Protein AF-A0A8S3JVI5-F1 (afdb_monomer_lite)

Foldseek 3Di:
DDPVVVVVVVVVVVVVVVVVVVVVVVVVVCCVPPPVLDDPCLVVLCVVLDQPPPDPCPDVVVVVVSVVVSVVVSVVVSVVVVVVSVVVVVVVVD

Organism: NCBI:txid392030

Radius of gyration: 22.95 Å; chains: 1; bounding box: 39×36×70 Å

Secondary structure (DSSP, 8-state):
--HHHHHHHHHHHHHHHHHHHHHHHHHHHHHHHHS--S-TTSTTHHHHS----------HHHHHHHHHHHHHHHHHHHHHHHHHHHHHHHHHH-

Structure (mmCIF, N/CA/C/O backbone):
data_AF-A0A8S3JVI5-F1
#
_entry.id   AF-A0A8S3JVI5-F1
#
loop_
_atom_site.group_PDB
_atom_site.id
_atom_site.type_symbol
_atom_site.label_atom_id
_atom_site.label_alt_id
_atom_site.label_comp_id
_atom_site.label_asym_id
_atom_site.label_entity_id
_atom_site.label_seq_id
_atom_site.pdbx_PDB_ins_code
_atom_site.Cartn_x
_atom_site.Cartn_y
_atom_site.Cartn_z
_atom_site.occupancy
_atom_site.B_iso_or_equiv
_atom_site.auth_seq_id
_atom_site.auth_comp_id
_atom_site.auth_asym_id
_atom_site.auth_atom_id
_atom_site.pdbx_PDB_model_num
ATOM 1 N N . MET A 1 1 ? -17.400 21.613 35.339 1.00 58.53 1 MET A N 1
ATOM 2 C CA . MET A 1 1 ? -16.245 20.721 35.115 1.00 58.53 1 MET A CA 1
ATOM 3 C C . MET A 1 1 ? -14.996 21.471 35.495 1.00 58.53 1 MET A C 1
ATOM 5 O O . MET A 1 1 ? -14.854 22.626 35.104 1.00 58.53 1 MET A O 1
ATOM 9 N N . ASN A 1 2 ? -14.162 20.856 36.323 1.00 74.31 2 ASN A N 1
ATOM 10 C CA . ASN A 1 2 ? -12.945 21.482 36.822 1.00 74.31 2 ASN A CA 1
ATOM 11 C C . ASN A 1 2 ? -11.893 21.538 35.699 1.00 74.31 2 ASN A C 1
ATOM 13 O O . ASN A 1 2 ? -11.842 20.639 34.862 1.00 74.31 2 ASN A O 1
ATOM 17 N N . ASN A 1 3 ? -11.034 22.563 35.670 1.00 79.75 3 ASN A N 1
ATOM 18 C CA . ASN A 1 3 ? -10.027 22.715 34.602 1.00 79.75 3 ASN A CA 1
ATOM 19 C C . ASN A 1 3 ? -9.108 21.481 34.479 1.00 79.75 3 ASN A C 1
ATOM 21 O O . ASN A 1 3 ? -8.741 21.087 33.376 1.00 79.75 3 ASN A O 1
ATOM 25 N N . GLN A 1 4 ? -8.824 20.818 35.604 1.00 81.19 4 GLN A N 1
ATOM 26 C CA . GLN A 1 4 ? -8.077 19.556 35.655 1.00 81.19 4 GLN A CA 1
ATOM 27 C C . GLN A 1 4 ? -8.819 18.366 35.023 1.00 81.19 4 GLN A C 1
ATOM 29 O O . GLN A 1 4 ? -8.180 17.504 34.427 1.00 81.19 4 GLN A O 1
ATOM 34 N N . GLU A 1 5 ? -10.152 18.307 35.116 1.00 83.62 5 GLU A N 1
ATOM 35 C CA . GLU A 1 5 ? -10.942 17.239 34.482 1.00 83.62 5 GLU A CA 1
ATOM 36 C C . GLU A 1 5 ? -10.933 17.385 32.959 1.00 83.62 5 GLU A C 1
ATOM 38 O O . GLU A 1 5 ? -10.771 16.398 32.246 1.00 83.62 5 GLU A O 1
ATOM 43 N N . ASN A 1 6 ? -11.042 18.618 32.455 1.00 85.75 6 ASN A N 1
ATOM 44 C CA . ASN A 1 6 ? -10.959 18.893 31.020 1.00 85.75 6 ASN A CA 1
ATOM 45 C C . ASN A 1 6 ? -9.574 18.548 30.455 1.00 85.75 6 ASN A C 1
ATOM 47 O O . ASN A 1 6 ? -9.471 17.952 29.384 1.00 85.75 6 ASN A O 1
ATOM 51 N N . GLU A 1 7 ? -8.505 18.878 31.181 1.00 90.56 7 GLU A N 1
ATOM 52 C CA . GLU A 1 7 ? -7.139 18.539 30.776 1.00 90.56 7 GLU A CA 1
ATOM 53 C C . GLU A 1 7 ? -6.903 17.019 30.762 1.00 90.56 7 GLU A C 1
ATOM 55 O O . GLU A 1 7 ? -6.283 16.482 29.839 1.00 90.56 7 GLU A O 1
ATOM 60 N N . TYR A 1 8 ? -7.458 16.308 31.747 1.00 92.50 8 TYR A N 1
ATOM 61 C CA . TYR A 1 8 ? -7.417 14.850 31.804 1.00 92.50 8 TYR A CA 1
ATOM 62 C C . TYR A 1 8 ? -8.166 14.202 30.630 1.00 92.50 8 TYR A C 1
ATOM 64 O O . TYR A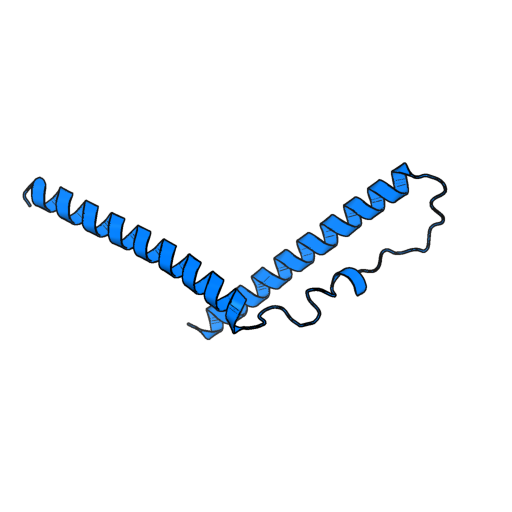 1 8 ? -7.620 13.319 29.967 1.00 92.50 8 TYR A O 1
ATOM 72 N N . ILE A 1 9 ? -9.376 14.675 30.320 1.00 92.19 9 ILE A N 1
ATOM 73 C CA . ILE A 1 9 ? -10.174 14.178 29.190 1.00 92.19 9 ILE A CA 1
ATOM 74 C C . ILE A 1 9 ? -9.449 14.415 27.862 1.00 92.19 9 ILE A C 1
ATOM 76 O O . ILE A 1 9 ? -9.350 13.495 27.051 1.00 92.19 9 ILE A O 1
ATOM 80 N N . ASN A 1 10 ? -8.869 15.599 27.658 1.00 92.19 10 ASN A N 1
ATOM 81 C CA . ASN A 1 10 ? -8.114 15.901 26.440 1.00 92.19 10 ASN A CA 1
ATOM 82 C C . ASN A 1 10 ? -6.906 14.972 26.271 1.00 92.19 10 ASN A C 1
ATOM 84 O O . ASN A 1 10 ? -6.673 14.460 25.177 1.00 92.19 10 ASN A O 1
ATOM 88 N N . ARG A 1 11 ? -6.180 14.667 27.356 1.00 93.81 11 ARG A N 1
ATOM 89 C CA . ARG A 1 11 ? -5.101 13.665 27.320 1.00 93.81 11 ARG A CA 1
ATOM 90 C C . ARG A 1 11 ? -5.600 12.284 26.908 1.00 93.81 11 ARG A C 1
ATOM 92 O O . ARG A 1 11 ? -4.931 11.620 26.118 1.00 93.81 11 ARG A O 1
ATOM 99 N N . LEU A 1 12 ? -6.748 11.846 27.424 1.00 93.31 12 LEU A N 1
ATOM 100 C CA . LEU A 1 12 ? -7.329 10.554 27.055 1.00 93.31 12 LEU A CA 1
ATOM 101 C C . LEU A 1 12 ? -7.730 10.505 25.575 1.00 93.31 12 LEU A C 1
ATOM 103 O O . LEU A 1 12 ? -7.478 9.495 24.919 1.00 93.31 12 LEU A O 1
ATOM 107 N N . ILE A 1 13 ? -8.288 11.594 25.038 1.00 93.44 13 ILE A N 1
ATOM 108 C CA . ILE A 1 13 ? -8.622 11.715 23.611 1.00 93.44 13 ILE A CA 1
ATOM 109 C C . ILE A 1 13 ? -7.354 11.590 22.759 1.00 93.44 13 ILE A C 1
ATOM 111 O O . ILE A 1 13 ? -7.299 10.736 21.877 1.00 93.44 13 ILE A O 1
ATOM 115 N N . THR A 1 14 ? -6.295 12.335 23.084 1.00 94.69 14 THR A N 1
ATOM 116 C CA . THR A 1 14 ? -5.019 12.261 22.352 1.00 94.69 14 THR A CA 1
ATOM 117 C C . THR A 1 14 ? -4.396 10.863 22.397 1.00 94.69 14 THR A C 1
ATOM 119 O O . THR A 1 14 ? -3.829 10.392 21.410 1.00 94.69 14 THR A O 1
ATOM 122 N N . ILE A 1 15 ? -4.487 10.166 23.535 1.00 92.25 15 ILE A N 1
ATOM 123 C CA . ILE A 1 15 ? -4.028 8.773 23.643 1.00 92.25 15 ILE A CA 1
ATOM 124 C C . ILE A 1 15 ? -4.837 7.874 22.701 1.00 92.25 15 ILE A C 1
ATOM 126 O O . ILE A 1 15 ? -4.259 7.032 22.015 1.00 92.25 15 ILE A O 1
ATOM 130 N N . ARG A 1 16 ? -6.158 8.065 22.638 1.00 88.44 16 ARG A N 1
ATOM 131 C CA . ARG A 1 16 ? -7.054 7.284 21.778 1.00 88.44 16 ARG A CA 1
ATOM 132 C C . ARG A 1 16 ? -6.782 7.506 20.289 1.00 88.44 16 ARG A C 1
ATOM 134 O O . ARG A 1 16 ? -6.805 6.549 19.515 1.00 88.44 16 ARG A O 1
ATOM 141 N N . GLU A 1 17 ? -6.486 8.739 19.895 1.00 89.31 17 GLU A N 1
ATOM 142 C CA . GLU A 1 17 ? -6.101 9.086 18.522 1.00 89.31 17 GLU A CA 1
ATOM 143 C C . GLU A 1 17 ? -4.804 8.375 18.127 1.00 89.31 17 GLU A C 1
ATOM 145 O O . GLU A 1 17 ? -4.776 7.654 17.131 1.00 89.31 17 GLU A O 1
ATOM 150 N N . LYS A 1 18 ? -3.772 8.449 18.977 1.00 90.56 18 LYS A N 1
ATOM 151 C CA . LYS A 1 18 ? -2.500 7.745 18.746 1.00 90.56 18 LYS A CA 1
ATOM 152 C C . LYS A 1 18 ? -2.659 6.226 18.692 1.00 90.56 18 LYS A C 1
ATOM 154 O O . LYS A 1 18 ? -2.048 5.572 17.854 1.00 90.56 18 LYS A O 1
ATOM 159 N N . GLN A 1 19 ? -3.489 5.648 19.564 1.00 83.69 19 GLN A N 1
ATOM 160 C CA . GLN A 1 19 ? -3.810 4.215 19.519 1.00 83.69 19 GLN A CA 1
ATOM 161 C C . GLN A 1 19 ? -4.448 3.822 18.181 1.00 83.69 19 GLN A C 1
ATOM 163 O O . GLN A 1 19 ? -4.122 2.775 17.629 1.00 83.69 19 GLN A O 1
ATOM 168 N N . THR A 1 20 ? -5.316 4.678 17.640 1.00 85.12 20 THR A N 1
ATOM 169 C CA . THR A 1 20 ? -5.972 4.451 16.347 1.00 85.12 20 THR A CA 1
ATOM 170 C C . THR A 1 20 ? -4.973 4.495 15.189 1.00 85.12 20 THR A C 1
ATOM 172 O O . THR A 1 20 ? -5.056 3.667 14.284 1.00 85.12 20 THR A O 1
ATOM 175 N N . GLU A 1 21 ? -4.015 5.424 15.209 1.00 86.25 21 GLU A N 1
ATOM 176 C CA . GLU A 1 21 ? -2.939 5.486 14.209 1.00 86.25 21 GLU A CA 1
ATOM 177 C C . GLU A 1 21 ? -2.062 4.230 14.245 1.00 86.25 21 GLU A C 1
ATOM 179 O O . GLU A 1 21 ? -1.862 3.590 13.213 1.00 86.25 21 GLU A O 1
ATOM 184 N N . ILE A 1 22 ? -1.634 3.810 15.440 1.00 87.00 22 ILE A N 1
ATOM 185 C CA . ILE A 1 22 ? -0.826 2.596 15.632 1.00 87.00 22 ILE A CA 1
ATOM 186 C C . ILE A 1 22 ? -1.571 1.352 15.133 1.00 87.00 22 ILE A C 1
ATOM 188 O O . ILE A 1 22 ? -0.987 0.520 14.439 1.00 87.00 22 ILE A O 1
ATOM 192 N N . TRP A 1 23 ? -2.866 1.225 15.434 1.00 82.38 23 TRP A N 1
ATOM 193 C CA . TRP A 1 23 ? -3.675 0.104 14.950 1.00 82.38 23 TRP A CA 1
ATOM 194 C C . TRP A 1 23 ? -3.823 0.091 13.430 1.00 82.38 23 TRP A C 1
ATOM 196 O O . TRP A 1 23 ? -3.784 -0.983 12.835 1.00 82.38 23 TRP A O 1
ATOM 206 N N . LYS A 1 24 ? -3.940 1.255 12.778 1.00 73.50 24 LYS A N 1
ATOM 207 C CA . LYS A 1 24 ? -3.947 1.331 11.308 1.00 73.50 24 LYS A CA 1
ATOM 208 C C . LYS A 1 24 ? -2.620 0.864 10.718 1.00 73.50 24 LYS A C 1
ATOM 210 O O . LYS A 1 24 ? -2.622 0.100 9.756 1.00 73.50 24 LYS A O 1
ATOM 215 N N . GLU A 1 25 ? -1.496 1.287 11.287 1.00 72.94 25 GLU A N 1
ATOM 216 C CA . GLU A 1 25 ? -0.175 0.851 10.825 1.00 72.94 25 GLU A CA 1
ATOM 217 C C . GLU A 1 25 ? 0.037 -0.653 11.027 1.00 72.94 25 GLU A C 1
ATOM 219 O O . GLU A 1 25 ? 0.508 -1.331 10.111 1.00 72.94 25 GLU A O 1
ATOM 224 N N . GLN A 1 26 ? -0.368 -1.192 12.183 1.00 69.94 26 GLN A N 1
ATOM 225 C CA . GLN A 1 26 ? -0.320 -2.629 12.464 1.00 69.94 26 GLN A CA 1
ATOM 226 C C . GLN A 1 26 ? -1.205 -3.425 11.508 1.00 69.94 26 GLN A C 1
ATOM 228 O O . GLN A 1 26 ? -0.733 -4.401 10.935 1.00 69.94 26 GLN A O 1
ATOM 233 N N . LEU A 1 27 ? -2.434 -2.974 11.255 1.00 73.44 27 LEU A N 1
ATOM 234 C CA . LEU A 1 27 ? -3.331 -3.610 10.295 1.00 73.44 27 LEU A CA 1
ATOM 235 C C . LEU A 1 27 ? -2.729 -3.606 8.883 1.00 73.44 27 LEU A C 1
ATOM 237 O O . LEU A 1 27 ? -2.762 -4.621 8.198 1.00 73.44 27 LEU A O 1
ATOM 241 N N . MET A 1 28 ? -2.119 -2.499 8.449 1.00 69.69 28 MET A N 1
ATOM 242 C CA . MET A 1 28 ? -1.433 -2.422 7.153 1.00 69.69 28 MET A CA 1
ATOM 243 C C . MET A 1 28 ? -0.232 -3.371 7.066 1.00 69.69 28 MET A C 1
ATOM 245 O O . MET A 1 28 ? 0.025 -3.955 6.012 1.00 69.69 28 MET A O 1
ATOM 249 N N . LEU A 1 29 ? 0.509 -3.535 8.161 1.00 66.94 29 LEU A N 1
ATOM 250 C CA . LEU A 1 29 ? 1.593 -4.508 8.281 1.00 66.94 29 LEU A CA 1
ATOM 251 C C . LEU A 1 29 ? 1.070 -5.946 8.237 1.00 66.94 29 LEU A C 1
ATOM 253 O O . LEU A 1 29 ? 1.614 -6.766 7.501 1.00 66.94 29 LEU A O 1
ATOM 257 N N . GLU A 1 30 ? -0.008 -6.246 8.955 1.00 65.50 30 GLU A N 1
ATOM 258 C CA . GLU A 1 30 ? -0.646 -7.561 8.953 1.00 65.50 30 GLU A CA 1
ATOM 259 C C . GLU A 1 30 ? -1.216 -7.905 7.577 1.00 65.50 30 GLU A C 1
ATOM 261 O O . GLU A 1 30 ? -0.954 -8.994 7.083 1.00 65.50 30 GLU A O 1
ATOM 266 N N . ILE A 1 31 ? -1.867 -6.959 6.898 1.00 60.44 31 ILE A N 1
ATOM 267 C CA . ILE A 1 31 ? -2.298 -7.055 5.493 1.00 60.44 31 ILE A CA 1
ATOM 268 C C . ILE A 1 31 ? -1.103 -7.396 4.591 1.00 60.44 31 ILE A C 1
ATOM 270 O O . ILE A 1 31 ? -1.158 -8.339 3.799 1.00 60.44 31 ILE A O 1
ATOM 274 N N . ARG A 1 32 ? 0.013 -6.670 4.721 1.00 63.00 32 ARG A N 1
ATOM 275 C CA . ARG A 1 32 ? 1.227 -6.923 3.923 1.00 63.00 32 ARG A CA 1
ATOM 276 C C . ARG A 1 32 ? 1.812 -8.314 4.168 1.00 63.00 32 ARG A C 1
ATOM 278 O O . ARG A 1 32 ? 2.255 -8.951 3.218 1.00 63.00 32 ARG A O 1
ATOM 285 N N . ILE A 1 33 ? 1.818 -8.772 5.418 1.00 58.78 33 ILE A N 1
ATOM 286 C CA . ILE A 1 33 ? 2.443 -10.035 5.829 1.00 58.78 33 ILE A CA 1
ATOM 287 C C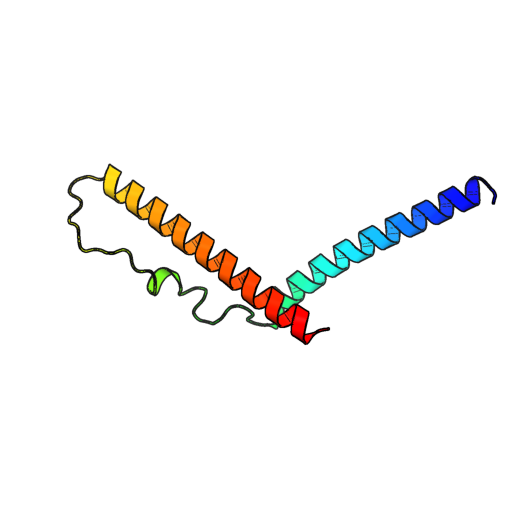 . ILE A 1 33 ? 1.535 -11.237 5.539 1.00 58.78 33 ILE A C 1
ATOM 289 O O . ILE A 1 33 ? 1.989 -12.227 4.970 1.00 58.78 33 ILE A O 1
ATOM 293 N N . HIS A 1 34 ? 0.262 -11.176 5.931 1.00 52.44 34 HIS A N 1
ATOM 294 C CA . HIS A 1 34 ? -0.632 -12.335 5.925 1.00 52.44 34 HIS A CA 1
ATOM 295 C C . HIS A 1 34 ? -1.210 -12.630 4.556 1.00 52.44 34 HIS A C 1
ATOM 297 O O . HIS A 1 34 ? -1.462 -13.788 4.225 1.00 52.44 34 HIS A O 1
ATOM 303 N N . CYS A 1 35 ? -1.464 -11.609 3.749 1.00 51.94 35 CYS A N 1
ATOM 304 C CA . CYS A 1 35 ? -2.422 -11.830 2.684 1.00 51.94 35 CYS A CA 1
ATOM 305 C C . CYS A 1 35 ? -1.835 -12.247 1.355 1.00 51.94 35 CYS A C 1
ATOM 307 O O . CYS A 1 35 ? -2.634 -12.584 0.489 1.00 51.94 35 CYS A O 1
ATOM 309 N N . LYS A 1 36 ? -0.513 -12.198 1.119 1.00 56.38 36 LYS A N 1
ATOM 310 C CA . LYS A 1 36 ? -0.020 -12.237 -0.275 1.00 56.38 36 LYS A CA 1
ATOM 311 C C . LYS A 1 36 ? -0.889 -11.284 -1.136 1.00 56.38 36 LYS A C 1
ATOM 313 O O . LYS A 1 36 ? -1.368 -11.664 -2.195 1.00 56.38 36 LYS A O 1
ATOM 318 N N . PHE A 1 37 ? -1.224 -10.107 -0.570 1.00 50.84 37 PHE A N 1
ATOM 319 C CA . PHE A 1 37 ? -2.387 -9.262 -0.936 1.00 50.84 37 PHE A CA 1
ATOM 320 C C . PHE A 1 37 ? -2.299 -8.704 -2.358 1.00 50.84 37 PHE A C 1
ATOM 322 O O . PHE A 1 37 ? -3.263 -8.201 -2.929 1.00 50.84 37 PHE A O 1
ATOM 329 N N . LEU A 1 38 ? -1.102 -8.773 -2.913 1.00 54.09 38 LEU A N 1
ATOM 330 C CA . LEU A 1 38 ? -0.816 -8.424 -4.274 1.00 54.09 38 LEU A CA 1
ATOM 331 C C . LEU A 1 38 ? -1.048 -9.670 -5.131 1.00 54.09 38 LEU A C 1
ATOM 333 O O . LEU A 1 38 ? -0.506 -10.730 -4.806 1.00 54.09 38 LEU A O 1
ATOM 337 N N . PRO A 1 39 ? -1.824 -9.576 -6.227 1.00 56.84 39 PRO A N 1
ATOM 338 C CA . PRO A 1 39 ? -1.860 -10.635 -7.229 1.00 56.84 39 PRO A CA 1
ATOM 339 C C . PRO A 1 39 ? -0.430 -11.099 -7.505 1.00 56.84 39 PRO A C 1
ATOM 341 O O . PRO A 1 39 ? 0.457 -10.255 -7.593 1.00 56.84 39 PRO A O 1
ATOM 344 N N . GLN A 1 40 ? -0.185 -12.401 -7.683 1.00 61.47 40 GLN A N 1
ATOM 345 C CA . GLN A 1 40 ? 1.164 -12.906 -8.008 1.00 61.47 40 GLN A CA 1
ATOM 346 C C . GLN A 1 40 ? 1.804 -12.142 -9.186 1.00 61.47 40 GLN A C 1
ATOM 348 O O . GLN A 1 40 ? 3.018 -12.009 -9.272 1.00 61.47 40 GLN A O 1
ATOM 353 N N . ASN A 1 41 ? 0.968 -11.568 -10.053 1.00 58.78 41 ASN A N 1
ATOM 354 C CA . ASN A 1 41 ? 1.360 -10.784 -11.216 1.00 58.78 41 ASN A CA 1
ATOM 355 C C . ASN A 1 41 ? 1.658 -9.300 -10.931 1.00 58.78 41 ASN A C 1
ATOM 357 O O . ASN A 1 41 ? 2.032 -8.587 -11.853 1.00 58.78 41 ASN A O 1
ATOM 361 N N . PHE A 1 42 ? 1.488 -8.805 -9.704 1.00 63.59 42 PHE A N 1
ATOM 362 C CA . PHE A 1 42 ? 1.788 -7.416 -9.340 1.00 63.59 42 PHE A CA 1
ATOM 363 C C . PHE A 1 42 ? 3.281 -7.117 -9.447 1.00 63.59 42 PHE A C 1
ATOM 365 O O . PHE A 1 42 ? 3.676 -6.090 -10.001 1.00 63.59 42 PHE A O 1
ATOM 372 N N . ASP A 1 43 ? 4.110 -8.057 -8.997 1.00 62.94 43 ASP A N 1
ATOM 373 C CA . ASP A 1 43 ? 5.556 -7.984 -9.188 1.00 62.94 43 ASP A CA 1
ATOM 374 C C . ASP A 1 43 ? 5.925 -8.174 -10.669 1.00 62.94 43 ASP A C 1
ATOM 376 O O . ASP A 1 43 ? 6.897 -7.598 -11.148 1.00 62.94 43 ASP A O 1
ATOM 380 N N . HIS A 1 44 ? 5.090 -8.885 -11.435 1.00 65.62 44 HIS A N 1
ATOM 381 C CA . HIS A 1 44 ? 5.245 -9.097 -12.878 1.00 65.62 44 HIS A CA 1
ATOM 382 C C . HIS A 1 44 ? 4.569 -8.033 -13.759 1.00 65.62 44 HIS A C 1
ATOM 384 O O . HIS A 1 44 ? 4.532 -8.200 -14.978 1.00 65.62 44 HIS A O 1
ATOM 390 N N . LEU A 1 45 ? 4.047 -6.934 -13.198 1.00 65.75 45 LEU A N 1
ATOM 391 C CA . LEU A 1 45 ? 3.360 -5.899 -13.985 1.00 65.75 45 LEU A CA 1
ATOM 392 C C . LEU A 1 45 ? 4.284 -5.268 -15.040 1.00 65.75 45 LEU A C 1
ATOM 394 O O . LEU A 1 45 ? 3.839 -4.890 -16.120 1.00 65.75 45 LEU A O 1
ATOM 398 N N . GLU A 1 46 ? 5.578 -5.210 -14.728 1.00 63.03 46 GLU A N 1
ATOM 399 C CA . GLU A 1 46 ? 6.654 -4.750 -15.617 1.00 63.03 46 GLU A CA 1
ATOM 400 C C . GLU A 1 46 ? 6.829 -5.657 -16.837 1.00 63.03 46 GLU A C 1
ATOM 402 O O . GLU A 1 46 ? 7.185 -5.188 -17.910 1.00 63.03 46 GLU A O 1
ATOM 407 N N . ASN A 1 47 ? 6.502 -6.945 -16.708 1.00 64.12 47 ASN A N 1
ATOM 408 C CA . ASN A 1 47 ? 6.553 -7.890 -17.822 1.00 64.12 47 ASN A CA 1
ATOM 409 C C . ASN A 1 47 ? 5.327 -7.756 -18.741 1.00 64.12 47 ASN A C 1
ATOM 411 O O . ASN A 1 47 ? 5.399 -8.097 -19.918 1.00 64.12 47 ASN A O 1
ATOM 415 N N . PHE A 1 48 ? 4.197 -7.276 -18.210 1.00 63.31 48 PHE A N 1
ATOM 416 C CA . PHE A 1 48 ? 2.955 -7.064 -18.966 1.00 63.31 48 PHE A CA 1
ATOM 417 C C . PHE A 1 48 ? 2.957 -5.746 -19.729 1.00 63.31 48 PHE A C 1
ATOM 419 O O . PHE A 1 48 ? 2.533 -5.678 -20.882 1.00 63.31 48 PHE A O 1
ATOM 426 N N . ILE A 1 49 ? 3.437 -4.693 -19.078 1.00 61.16 49 ILE A N 1
ATOM 427 C CA . ILE A 1 49 ? 3.698 -3.410 -19.707 1.00 61.16 49 ILE A CA 1
ATOM 428 C C . ILE A 1 49 ? 5.133 -3.511 -20.204 1.00 61.16 49 ILE A C 1
ATOM 430 O O . ILE A 1 49 ? 6.022 -2.938 -19.604 1.00 61.16 49 ILE A O 1
ATOM 434 N N . SER A 1 50 ? 5.389 -4.310 -21.238 1.00 58.12 50 SER A N 1
ATOM 435 C CA . SER A 1 50 ? 6.717 -4.337 -21.853 1.00 58.12 50 SER A CA 1
ATOM 436 C C . SER A 1 50 ? 6.932 -3.014 -22.602 1.00 58.12 50 SER A C 1
ATOM 438 O O . SER A 1 50 ? 5.973 -2.483 -23.187 1.00 58.12 50 SER A O 1
ATOM 440 N N . PRO A 1 51 ? 8.132 -2.408 -22.560 1.00 56.91 51 PRO A N 1
ATOM 441 C CA . PRO A 1 51 ? 8.420 -1.270 -23.415 1.00 56.91 51 PRO A CA 1
ATOM 442 C C . PRO A 1 51 ? 8.175 -1.687 -24.868 1.00 56.91 51 PRO A C 1
ATOM 444 O O . PRO A 1 51 ? 8.454 -2.809 -25.277 1.00 56.91 51 PRO A O 1
ATOM 447 N N . ILE A 1 52 ? 7.567 -0.798 -25.653 1.00 57.75 52 ILE A N 1
ATOM 448 C CA . ILE A 1 52 ? 7.376 -1.031 -27.085 1.00 57.75 52 ILE A CA 1
ATOM 449 C C . ILE A 1 52 ? 8.778 -0.958 -27.711 1.00 57.75 52 ILE A C 1
ATOM 451 O O . ILE A 1 52 ? 9.209 0.106 -28.148 1.00 57.75 52 ILE A O 1
A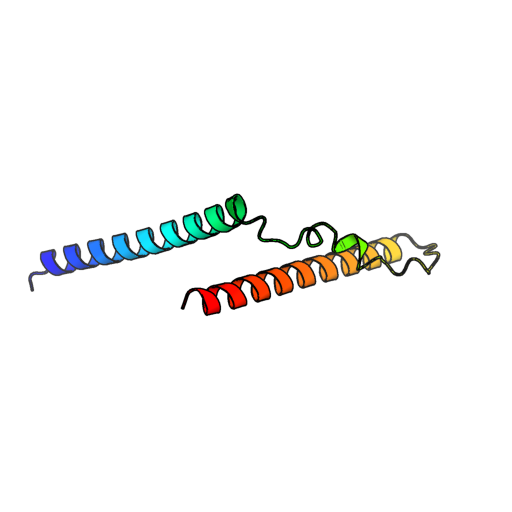TOM 455 N N . ASP A 1 53 ? 9.495 -2.084 -27.716 1.00 53.09 53 ASP A N 1
ATOM 456 C CA . ASP A 1 53 ? 10.905 -2.238 -28.121 1.00 53.09 53 ASP A CA 1
ATOM 457 C C . ASP A 1 53 ? 11.145 -2.054 -29.633 1.00 53.09 53 ASP A C 1
ATOM 459 O O . ASP A 1 53 ? 12.205 -2.368 -30.169 1.00 53.09 53 ASP A O 1
ATOM 463 N N . TYR A 1 54 ? 10.175 -1.508 -30.363 1.00 53.47 54 TYR A N 1
ATOM 464 C CA . TYR A 1 54 ? 10.208 -1.437 -31.824 1.00 53.47 54 TYR A CA 1
ATO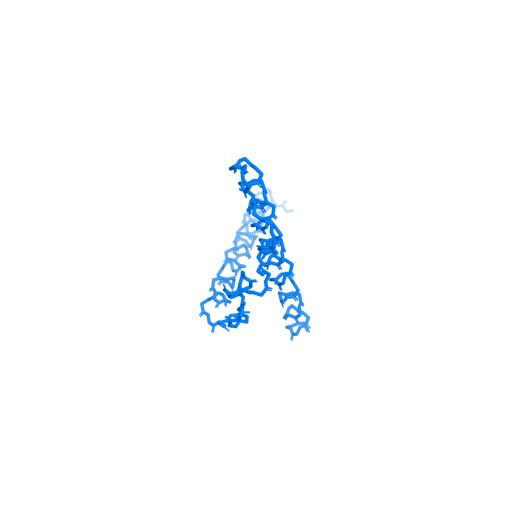M 465 C C . TYR A 1 54 ? 11.024 -0.276 -32.399 1.00 53.47 54 TYR A C 1
ATOM 467 O O . TYR A 1 54 ? 11.001 -0.068 -33.611 1.00 53.47 54 TYR A O 1
ATOM 475 N N . LEU A 1 55 ? 11.747 0.495 -31.586 1.00 55.94 55 LEU A N 1
ATOM 476 C CA . LEU A 1 55 ? 12.539 1.608 -32.102 1.00 55.94 55 LEU A CA 1
ATOM 477 C C . LEU A 1 55 ? 14.023 1.402 -31.801 1.00 55.94 55 LEU A C 1
ATOM 479 O O . LEU A 1 55 ? 14.413 1.479 -30.635 1.00 55.94 55 LEU A O 1
ATOM 483 N N . PRO A 1 56 ? 14.871 1.202 -32.832 1.00 54.78 56 PRO A N 1
ATOM 484 C CA . PRO A 1 56 ? 16.312 1.229 -32.661 1.00 54.78 56 PRO A CA 1
ATOM 485 C C . PRO A 1 56 ? 16.694 2.668 -32.307 1.00 54.78 56 PRO A C 1
ATOM 487 O O . PRO A 1 56 ? 16.890 3.531 -33.166 1.00 54.78 56 PRO A O 1
ATOM 490 N N . LEU A 1 57 ? 16.717 2.966 -31.010 1.00 57.72 57 LEU A N 1
ATOM 491 C CA . LEU A 1 57 ? 17.067 4.278 -30.499 1.00 57.72 57 LEU A CA 1
ATOM 492 C C . LEU A 1 57 ? 18.579 4.413 -30.576 1.00 57.72 57 LEU A C 1
ATOM 494 O O . LEU A 1 57 ? 19.296 4.168 -29.615 1.00 57.72 57 LEU A O 1
ATOM 498 N N . ASN A 1 58 ? 19.055 4.882 -31.725 1.00 59.88 58 ASN A N 1
ATOM 499 C CA . ASN A 1 58 ? 20.450 5.255 -31.965 1.00 59.88 58 ASN A CA 1
ATOM 500 C C . ASN A 1 58 ? 20.891 6.481 -31.123 1.00 59.88 58 ASN A C 1
ATOM 502 O O . ASN A 1 58 ? 21.835 7.183 -31.468 1.00 59.88 58 ASN A O 1
ATOM 506 N N . ASN A 1 59 ? 20.135 6.819 -30.071 1.00 69.69 59 ASN A N 1
ATOM 507 C CA . ASN A 1 59 ? 20.242 8.056 -29.322 1.00 69.69 59 ASN A CA 1
ATOM 508 C C . ASN A 1 59 ? 19.942 7.804 -27.834 1.00 69.69 59 ASN A C 1
ATOM 510 O O . ASN A 1 59 ? 18.782 7.747 -27.412 1.00 69.69 59 ASN A O 1
ATOM 514 N N . ASN A 1 60 ? 21.009 7.659 -27.044 1.00 72.88 60 ASN A N 1
ATOM 515 C CA . ASN A 1 60 ? 20.972 7.243 -25.635 1.00 72.88 60 ASN A CA 1
ATOM 516 C C . ASN A 1 60 ? 20.044 8.110 -24.767 1.00 72.88 60 ASN A C 1
ATOM 518 O O . ASN A 1 60 ? 19.360 7.591 -23.889 1.00 72.88 60 ASN A O 1
ATOM 522 N N . ALA A 1 61 ? 19.958 9.416 -25.037 1.00 73.75 61 ALA A N 1
ATOM 523 C CA . ALA A 1 61 ? 19.088 10.326 -24.290 1.00 73.75 61 ALA A CA 1
ATOM 524 C C . ALA A 1 61 ? 17.592 9.994 -24.452 1.00 73.75 61 ALA A C 1
ATOM 526 O O . ALA A 1 61 ? 16.848 10.008 -23.474 1.00 73.75 61 ALA A O 1
ATOM 527 N N . LYS A 1 62 ? 17.156 9.627 -25.666 1.00 73.38 62 LYS A N 1
ATOM 528 C CA . LYS A 1 62 ? 15.761 9.232 -25.923 1.00 73.38 62 LYS A CA 1
ATOM 529 C C . LYS A 1 62 ? 15.426 7.878 -25.302 1.00 73.38 62 LYS A C 1
ATOM 531 O O . LYS A 1 62 ? 14.312 7.697 -24.824 1.00 73.38 62 LYS A O 1
ATOM 536 N N . ALA A 1 63 ? 16.379 6.947 -25.276 1.00 71.44 63 ALA A N 1
ATOM 537 C CA . ALA A 1 63 ? 16.207 5.669 -24.585 1.00 71.44 63 ALA A CA 1
ATOM 538 C C . ALA A 1 63 ? 16.008 5.869 -23.074 1.00 71.44 63 ALA A C 1
ATOM 540 O O . ALA A 1 63 ? 15.086 5.304 -22.492 1.00 71.44 63 ALA A O 1
ATOM 541 N N . ILE A 1 64 ? 16.807 6.745 -22.454 1.00 75.69 64 ILE A N 1
ATOM 542 C CA . ILE A 1 64 ? 16.664 7.104 -21.035 1.00 75.69 64 ILE A CA 1
ATOM 543 C C . ILE A 1 64 ? 15.296 7.744 -20.763 1.00 75.69 64 ILE A C 1
ATOM 545 O O . ILE A 1 64 ? 14.619 7.370 -19.808 1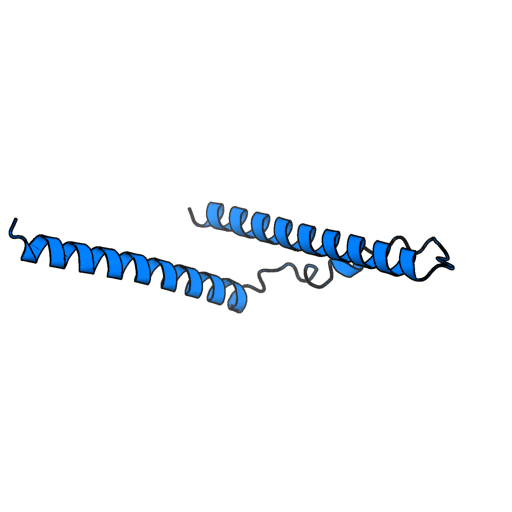.00 75.69 64 ILE A O 1
ATOM 549 N N . GLU A 1 65 ? 14.858 8.682 -21.604 1.00 79.38 65 GLU A N 1
ATOM 550 C CA . GLU A 1 65 ? 13.554 9.337 -21.454 1.00 79.38 65 GLU A CA 1
ATOM 551 C C . GLU A 1 65 ? 12.387 8.341 -21.547 1.00 79.38 65 GLU A C 1
ATOM 553 O O . GLU A 1 65 ? 11.477 8.362 -20.714 1.00 79.38 65 GLU A O 1
ATOM 558 N N . ILE A 1 66 ? 12.433 7.434 -22.527 1.00 77.56 66 ILE A N 1
ATOM 559 C CA . ILE A 1 66 ? 11.412 6.400 -22.721 1.00 77.56 66 ILE A CA 1
ATOM 560 C C . ILE A 1 66 ? 11.380 5.443 -21.527 1.00 77.56 66 ILE A C 1
ATOM 562 O O . ILE A 1 66 ? 10.296 5.181 -21.006 1.00 77.56 66 ILE A O 1
ATOM 566 N N . ASN A 1 67 ? 12.539 5.012 -21.024 1.00 75.50 67 ASN A N 1
ATOM 567 C CA . ASN A 1 67 ? 12.628 4.161 -19.835 1.00 75.50 67 ASN A CA 1
ATOM 568 C C . ASN A 1 67 ? 12.069 4.853 -18.585 1.00 75.50 67 ASN A C 1
ATOM 570 O O . ASN A 1 67 ? 11.306 4.252 -17.830 1.00 75.50 67 ASN A O 1
ATOM 574 N N . ASN A 1 68 ? 12.368 6.138 -18.389 1.00 77.88 68 ASN A N 1
ATOM 575 C CA . ASN A 1 68 ? 11.840 6.905 -17.259 1.00 77.88 68 ASN A CA 1
ATOM 576 C C . ASN A 1 68 ? 10.317 7.065 -17.337 1.00 77.88 68 ASN A C 1
ATOM 578 O O . ASN A 1 68 ? 9.611 6.931 -16.334 1.00 77.88 68 ASN A O 1
ATOM 582 N N . LYS A 1 69 ? 9.789 7.334 -18.537 1.00 80.62 69 LYS A N 1
ATOM 583 C CA . LYS A 1 69 ? 8.344 7.425 -18.771 1.00 80.62 69 LYS A CA 1
ATOM 584 C C . LYS A 1 69 ? 7.661 6.084 -18.513 1.00 80.62 69 LYS A C 1
ATOM 586 O O . LYS A 1 69 ? 6.612 6.044 -17.876 1.00 80.62 69 LYS A O 1
ATOM 591 N N . HIS A 1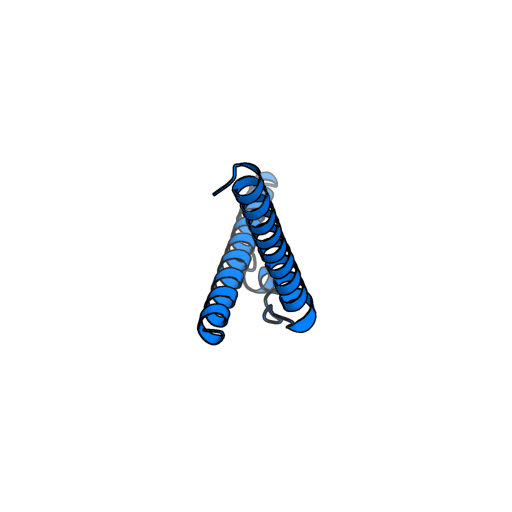 70 ? 8.276 5.005 -18.977 1.00 79.31 70 HIS A N 1
ATOM 592 C CA . HIS A 1 70 ? 7.806 3.644 -18.791 1.00 79.31 70 HIS A CA 1
ATOM 593 C C . HIS A 1 70 ? 7.736 3.262 -17.307 1.00 79.31 70 HIS A C 1
ATOM 595 O O . HIS A 1 70 ? 6.677 2.875 -16.813 1.00 79.31 70 HIS A O 1
ATOM 601 N N . PHE A 1 71 ? 8.820 3.502 -16.566 1.00 77.81 71 PHE A N 1
ATOM 602 C CA . PHE A 1 71 ? 8.871 3.303 -15.121 1.00 77.81 71 PHE A CA 1
ATOM 603 C C . PHE A 1 71 ? 7.752 4.064 -14.401 1.00 77.81 71 PHE A C 1
ATOM 605 O O . PHE A 1 71 ? 7.031 3.497 -13.582 1.00 77.81 71 PHE A O 1
ATOM 612 N N . ARG A 1 72 ? 7.540 5.339 -14.750 1.00 80.88 72 ARG A N 1
ATOM 613 C CA . ARG A 1 72 ? 6.477 6.155 -14.149 1.00 80.88 72 ARG A CA 1
ATOM 614 C C . ARG A 1 72 ? 5.080 5.573 -14.393 1.00 80.88 72 ARG A C 1
ATOM 616 O O . ARG A 1 72 ? 4.255 5.603 -13.484 1.00 80.88 72 ARG A O 1
ATOM 623 N N . ILE A 1 73 ? 4.818 5.042 -15.588 1.00 81.75 73 ILE A N 1
ATOM 624 C CA . ILE A 1 73 ? 3.537 4.404 -15.932 1.00 81.75 73 ILE A CA 1
ATOM 625 C C . ILE A 1 73 ? 3.313 3.146 -15.086 1.00 81.75 73 ILE A C 1
ATOM 627 O O . ILE A 1 73 ? 2.235 2.985 -14.517 1.00 81.75 73 ILE A O 1
ATOM 631 N N . ILE A 1 74 ? 4.329 2.291 -14.948 1.00 77.19 74 ILE A N 1
ATOM 632 C CA . ILE A 1 74 ? 4.255 1.085 -14.111 1.00 77.19 74 ILE A CA 1
ATOM 633 C C . ILE A 1 74 ? 3.953 1.445 -12.658 1.00 77.19 74 ILE A C 1
ATOM 635 O O . ILE A 1 74 ? 3.074 0.841 -12.046 1.00 77.19 74 ILE A O 1
ATOM 639 N N . GLN A 1 75 ? 4.670 2.422 -12.096 1.00 76.94 75 GLN A N 1
ATOM 640 C CA . GLN A 1 75 ? 4.483 2.815 -10.698 1.00 76.94 75 GLN A CA 1
ATOM 641 C C . GLN A 1 75 ? 3.077 3.370 -10.451 1.00 76.94 75 GLN A C 1
ATOM 643 O O . GLN A 1 75 ? 2.443 3.034 -9.450 1.00 76.94 75 GLN A O 1
ATOM 648 N N . GLU A 1 76 ? 2.552 4.165 -11.384 1.00 83.12 76 GLU A N 1
ATOM 649 C CA . GLU A 1 76 ? 1.186 4.675 -11.292 1.00 83.12 76 GLU A CA 1
ATOM 650 C C . GLU A 1 76 ? 0.149 3.547 -11.388 1.00 83.12 76 GLU A C 1
ATOM 652 O O . GLU A 1 76 ? -0.791 3.510 -10.596 1.00 83.12 76 GLU A O 1
ATOM 657 N N . ALA A 1 77 ? 0.344 2.585 -12.293 1.00 79.31 77 ALA A N 1
ATOM 658 C CA . ALA A 1 77 ? -0.534 1.424 -12.417 1.00 79.31 77 ALA A CA 1
ATOM 659 C C . ALA A 1 77 ? -0.518 0.556 -11.146 1.00 79.31 77 ALA A C 1
ATOM 661 O O . ALA A 1 77 ? -1.580 0.208 -10.630 1.00 79.31 77 ALA A O 1
ATOM 662 N N . LYS A 1 78 ? 0.668 0.281 -10.581 1.00 76.69 78 LYS A N 1
ATOM 663 C CA . LYS A 1 78 ? 0.829 -0.415 -9.291 1.00 76.69 78 LYS A CA 1
ATOM 664 C C . LYS A 1 78 ? 0.072 0.315 -8.173 1.00 76.69 78 LYS A C 1
ATOM 666 O O . LYS A 1 78 ? -0.659 -0.316 -7.409 1.00 76.69 78 LYS A O 1
ATOM 671 N N . ARG A 1 79 ? 0.179 1.647 -8.112 1.00 80.25 79 ARG A N 1
ATOM 672 C CA . ARG A 1 79 ? -0.527 2.481 -7.125 1.00 80.25 79 ARG A CA 1
ATOM 673 C C . ARG A 1 79 ? -2.046 2.400 -7.268 1.00 80.25 79 ARG A C 1
ATOM 675 O O . ARG A 1 79 ? -2.739 2.191 -6.275 1.00 80.25 79 ARG A O 1
ATOM 682 N N . GLN A 1 80 ? -2.571 2.553 -8.483 1.00 79.56 80 GLN A N 1
ATOM 683 C CA . GLN A 1 80 ? -4.014 2.468 -8.721 1.00 79.56 80 GLN A CA 1
ATOM 684 C C . GLN A 1 80 ? -4.560 1.078 -8.410 1.00 79.56 80 GLN A C 1
ATOM 686 O O . GLN A 1 80 ? -5.633 0.958 -7.820 1.00 79.56 80 GLN A O 1
ATOM 691 N N . TRP A 1 81 ? -3.806 0.033 -8.750 1.00 76.38 81 TRP A N 1
ATOM 692 C CA . TRP A 1 81 ? -4.228 -1.334 -8.493 1.00 76.38 81 TRP A CA 1
ATOM 693 C C . TRP A 1 81 ? -4.300 -1.636 -6.995 1.00 76.38 81 TRP A C 1
ATOM 695 O O . TRP A 1 81 ? -5.284 -2.212 -6.535 1.00 76.38 81 TRP A O 1
ATOM 705 N N . LEU A 1 82 ? -3.311 -1.167 -6.226 1.00 74.56 82 LEU A N 1
ATOM 706 C CA . LEU A 1 82 ? -3.318 -1.265 -4.768 1.00 74.56 82 LEU A CA 1
ATOM 707 C C . LEU A 1 82 ? -4.529 -0.544 -4.161 1.00 74.56 82 LEU A C 1
ATOM 709 O O . LEU A 1 82 ? -5.240 -1.130 -3.350 1.00 74.56 82 LEU A O 1
ATOM 713 N N . ASN A 1 83 ? -4.795 0.695 -4.586 1.00 77.19 83 ASN A N 1
ATOM 714 C CA . ASN A 1 83 ? -5.942 1.466 -4.100 1.00 77.19 83 ASN A CA 1
ATOM 715 C C . ASN A 1 83 ? -7.276 0.772 -4.404 1.00 77.19 83 ASN A C 1
ATOM 717 O O . ASN A 1 83 ? -8.150 0.709 -3.545 1.00 77.19 83 ASN A O 1
ATOM 721 N N . TYR A 1 84 ? -7.429 0.221 -5.610 1.00 74.00 84 TYR A N 1
ATOM 722 C CA . TYR A 1 84 ? -8.630 -0.519 -5.989 1.00 74.00 84 TYR A CA 1
ATOM 723 C C . TYR A 1 84 ? -8.841 -1.756 -5.110 1.00 74.00 84 TYR A C 1
ATOM 725 O O . TYR A 1 84 ? -9.947 -1.985 -4.619 1.00 74.00 84 TYR A O 1
ATOM 733 N N . PHE A 1 85 ? -7.778 -2.527 -4.868 1.00 69.38 85 PHE A N 1
ATOM 734 C CA . PHE A 1 85 ? -7.850 -3.685 -3.986 1.00 69.38 85 PHE A CA 1
ATOM 735 C C . PHE A 1 85 ? -8.199 -3.284 -2.554 1.00 69.38 85 PHE A C 1
ATOM 737 O O . PHE A 1 85 ? -9.118 -3.861 -1.985 1.00 69.38 85 PHE A O 1
ATOM 744 N N . LEU A 1 86 ? -7.548 -2.268 -1.990 1.00 69.12 86 LEU A N 1
ATOM 745 C CA . LEU A 1 86 ? -7.867 -1.792 -0.642 1.00 69.12 86 LEU A CA 1
ATOM 746 C C . LEU A 1 86 ? -9.340 -1.367 -0.520 1.00 69.12 86 LEU A C 1
ATOM 748 O O . LEU A 1 86 ? -10.012 -1.803 0.412 1.00 69.12 86 LEU A O 1
ATOM 752 N N . ASN A 1 87 ? -9.870 -0.638 -1.507 1.00 68.69 87 ASN A N 1
ATOM 753 C CA . ASN A 1 87 ? -11.277 -0.227 -1.529 1.00 68.69 87 ASN A CA 1
ATOM 754 C C . ASN A 1 87 ? -12.248 -1.417 -1.594 1.00 68.69 87 ASN A C 1
ATOM 756 O O . ASN A 1 87 ? -13.253 -1.427 -0.889 1.00 68.69 87 ASN A O 1
ATOM 760 N N . ILE A 1 88 ? -11.974 -2.438 -2.417 1.00 66.25 88 ILE A N 1
ATOM 761 C CA . ILE A 1 88 ? -12.826 -3.643 -2.472 1.00 66.25 88 ILE A CA 1
ATOM 762 C C . ILE A 1 88 ? -12.899 -4.322 -1.106 1.00 66.25 88 ILE A C 1
ATOM 764 O O . ILE A 1 88 ? -13.948 -4.839 -0.722 1.00 66.25 88 ILE A O 1
ATOM 768 N N . TYR A 1 89 ? -11.777 -4.378 -0.395 1.00 60.06 89 TYR A N 1
ATOM 769 C CA . TYR A 1 89 ? -11.724 -5.045 0.897 1.00 60.06 89 TYR A CA 1
ATOM 770 C C . TYR A 1 89 ? -12.362 -4.216 2.004 1.00 60.06 89 TYR A C 1
ATOM 772 O O . TYR A 1 89 ? -13.070 -4.790 2.823 1.00 60.06 89 TYR A O 1
ATOM 780 N N . GLU A 1 90 ? -12.199 -2.894 1.995 1.00 58.41 90 GLU A N 1
ATOM 781 C CA . GLU A 1 90 ? -12.915 -1.999 2.908 1.00 58.41 90 GLU A CA 1
ATOM 782 C C . GLU A 1 90 ? -14.435 -2.190 2.792 1.00 58.41 90 GLU A C 1
ATOM 784 O O . GLU A 1 90 ? -15.113 -2.361 3.802 1.00 58.41 90 GLU A O 1
ATOM 789 N N . VAL A 1 91 ? -14.951 -2.305 1.563 1.00 57.75 91 VAL A N 1
ATOM 790 C CA . VAL A 1 91 ? -16.371 -2.590 1.294 1.00 57.75 91 VAL A CA 1
ATOM 791 C C . VAL A 1 91 ? -16.803 -3.988 1.758 1.00 57.75 91 VAL A C 1
ATOM 793 O O . VAL A 1 91 ? -17.961 -4.178 2.098 1.00 57.75 91 VAL A O 1
ATOM 796 N N . LYS A 1 92 ? -15.908 -4.983 1.768 1.00 48.88 92 LYS A N 1
ATOM 797 C CA . LYS A 1 92 ? -16.220 -6.346 2.247 1.00 48.88 92 LYS A CA 1
ATOM 798 C C . LYS A 1 92 ? -16.167 -6.492 3.769 1.00 48.88 92 LYS A C 1
ATOM 800 O O . LYS A 1 92 ? -16.660 -7.492 4.284 1.00 48.88 92 LYS A O 1
ATOM 805 N N . ILE A 1 93 ? -15.484 -5.576 4.452 1.00 47.34 93 ILE A N 1
ATOM 806 C CA . ILE A 1 93 ? -15.334 -5.569 5.912 1.00 47.34 93 ILE A CA 1
ATOM 807 C C . ILE A 1 93 ? -16.472 -4.775 6.582 1.00 47.34 93 ILE A C 1
ATOM 809 O O . ILE A 1 93 ? -16.772 -5.036 7.746 1.00 47.34 93 ILE A O 1
ATOM 813 N N . GLN A 1 94 ? -17.096 -3.836 5.860 1.00 42.53 94 GLN A N 1
ATOM 814 C CA . GLN A 1 94 ? -18.312 -3.115 6.267 1.00 42.53 94 GLN A CA 1
ATOM 815 C C . GLN A 1 94 ? -19.573 -3.973 6.118 1.00 42.53 94 GLN A C 1
ATOM 817 O O . GLN A 1 94 ? -20.462 -3.820 6.985 1.00 42.53 94 GLN A O 1
#

pLDDT: mean 71.45, std 12.79, range [42.53, 94.69]

Sequence (94 aa):
MNNQENEYINRLITIREKQTEIWKEQLMLEIRIHCKFLPQNFDHLENFISPIDYLPLNNNAKAIEINNKHFRIIQEAKRQWLNYFLNIYEVKIQ